Protein AF-A0A293LQE7-F1 (afdb_monomer_lite)

Sequence (137 aa):
MARTILYYTYHILALWRRLPFSQASEYVRTLRTVHLNKFSSNSFTQKQFRDFLLIYNRMTETCFKQCVNNLNYRELTPFEASCVEKCVTKSINVNHKMMSIYMEVQPEFINRSIQNAQQQTAPPETPLQPPQVESPG

Foldseek 3Di:
DVVVVVVVVVVVVVVVVPPPPVVVVVVVVVVVVVVVVVVPDCPPVVVVVVVVVVLVVVLVVVLCVPQVDDPPDPDDDPRSVVSSVVSNVVSVVVVVVVVVVCVVCVVVVVVVVVVVVVVDPDDDDDDDDPDDPDDDD

Structure (mmCIF, N/CA/C/O backbone):
data_AF-A0A293LQE7-F1
#
_entry.id   AF-A0A293LQE7-F1
#
loop_
_atom_site.group_PDB
_atom_site.id
_atom_site.type_symbol
_atom_site.label_atom_id
_atom_site.label_alt_id
_atom_site.label_comp_id
_atom_site.label_asym_id
_atom_site.label_entity_id
_atom_site.label_seq_id
_atom_site.pdbx_PDB_ins_code
_atom_site.Cartn_x
_atom_site.Cartn_y
_atom_site.Cartn_z
_atom_site.occupancy
_atom_site.B_iso_or_equiv
_atom_site.auth_seq_id
_atom_site.auth_comp_id
_atom_site.auth_asym_id
_atom_site.auth_atom_id
_atom_site.pdbx_PDB_model_num
ATOM 1 N N . MET A 1 1 ? 57.276 4.301 27.287 1.00 62.53 1 MET A N 1
ATOM 2 C CA . MET A 1 1 ? 56.026 4.118 26.517 1.00 62.53 1 MET A CA 1
ATOM 3 C C . MET A 1 1 ? 55.263 2.865 26.959 1.00 62.53 1 MET A C 1
ATOM 5 O O . MET A 1 1 ? 54.306 3.012 27.704 1.00 62.53 1 MET A O 1
ATOM 9 N N . ALA A 1 2 ? 55.697 1.640 26.628 1.00 65.06 2 ALA A N 1
ATOM 10 C CA . ALA A 1 2 ? 54.936 0.412 26.938 1.00 65.06 2 ALA A CA 1
ATOM 11 C C . ALA A 1 2 ? 54.745 0.118 28.444 1.00 65.06 2 ALA A C 1
ATOM 13 O O . ALA A 1 2 ? 53.675 -0.310 28.867 1.00 65.06 2 ALA A O 1
ATOM 14 N N . ARG A 1 3 ? 55.753 0.413 29.279 1.00 72.94 3 ARG A N 1
ATOM 15 C CA . ARG A 1 3 ? 55.671 0.223 30.742 1.00 72.94 3 ARG A CA 1
ATOM 16 C C . ARG A 1 3 ? 54.644 1.139 31.416 1.00 72.94 3 ARG A C 1
ATOM 18 O O . ARG A 1 3 ? 53.983 0.718 32.356 1.00 72.94 3 ARG A O 1
ATOM 25 N N . THR A 1 4 ? 54.475 2.358 30.909 1.00 71.38 4 THR A N 1
ATOM 26 C CA . THR A 1 4 ? 53.501 3.332 31.420 1.00 71.38 4 THR A CA 1
ATOM 27 C C . THR A 1 4 ? 52.073 2.892 31.103 1.00 71.38 4 THR A C 1
ATOM 29 O O . THR A 1 4 ? 51.213 2.947 31.973 1.00 71.38 4 THR A O 1
ATOM 32 N N . ILE A 1 5 ? 51.839 2.377 29.891 1.00 76.50 5 ILE A N 1
ATOM 33 C CA . ILE A 1 5 ? 50.533 1.852 29.466 1.00 76.50 5 ILE A CA 1
ATOM 34 C C . ILE A 1 5 ? 50.144 0.646 30.323 1.00 76.50 5 ILE A C 1
ATOM 36 O O . ILE A 1 5 ? 49.046 0.629 30.868 1.00 76.50 5 ILE A O 1
ATOM 40 N N . LEU A 1 6 ? 51.062 -0.307 30.521 1.00 75.44 6 LEU A N 1
ATOM 41 C CA . LEU A 1 6 ? 50.802 -1.483 31.356 1.00 75.44 6 LEU A CA 1
ATOM 42 C C . LEU A 1 6 ? 50.493 -1.100 32.810 1.00 75.44 6 LEU A C 1
ATOM 44 O O . LEU A 1 6 ? 49.556 -1.645 33.390 1.00 75.44 6 LEU A O 1
ATOM 48 N N . TYR A 1 7 ? 51.206 -0.118 33.371 1.00 82.44 7 TYR A N 1
ATOM 49 C CA . TYR A 1 7 ? 50.942 0.381 34.723 1.00 82.44 7 TYR A CA 1
ATOM 50 C C . TYR A 1 7 ? 49.555 1.034 34.836 1.00 82.44 7 TYR A C 1
ATOM 52 O O . TYR A 1 7 ? 48.803 0.721 35.756 1.00 82.44 7 TYR A O 1
ATOM 60 N N . TYR A 1 8 ? 49.169 1.869 33.864 1.00 78.38 8 TYR A N 1
ATOM 61 C CA . TYR A 1 8 ? 47.838 2.483 33.819 1.00 78.38 8 TYR A CA 1
ATOM 62 C C . TYR A 1 8 ? 46.724 1.448 33.641 1.00 78.38 8 TYR A C 1
ATOM 64 O O . TYR A 1 8 ? 45.728 1.502 34.358 1.00 78.38 8 TYR A O 1
ATOM 72 N N . THR A 1 9 ? 46.894 0.465 32.753 1.00 75.88 9 THR A N 1
ATOM 73 C CA . THR A 1 9 ? 45.898 -0.601 32.569 1.00 75.88 9 THR A CA 1
ATOM 74 C C . THR A 1 9 ? 45.752 -1.465 33.817 1.00 75.88 9 THR A C 1
ATOM 76 O O . THR A 1 9 ? 44.632 -1.788 34.205 1.00 75.88 9 THR A O 1
ATOM 79 N N . TYR A 1 10 ? 46.856 -1.783 34.501 1.00 80.50 10 TYR A N 1
ATOM 80 C CA . TYR A 1 10 ? 46.818 -2.571 35.733 1.00 80.50 10 TYR A CA 1
ATOM 81 C C . TYR A 1 10 ? 46.168 -1.784 36.878 1.00 80.50 10 TYR A C 1
ATOM 83 O O . TYR A 1 10 ? 45.395 -2.346 37.648 1.00 80.50 10 TYR A O 1
ATOM 91 N N . HIS A 1 11 ? 46.415 -0.472 36.958 1.00 80.38 11 HIS A N 1
ATOM 92 C CA . HIS A 1 11 ? 45.822 0.400 37.971 1.00 80.38 11 HIS A CA 1
ATOM 93 C C . HIS A 1 11 ? 44.323 0.638 37.737 1.00 80.38 11 HIS A C 1
ATOM 95 O O . HIS A 1 11 ? 43.543 0.594 38.686 1.00 80.38 11 HIS A O 1
ATOM 101 N N . ILE A 1 12 ? 43.891 0.825 36.484 1.00 76.62 12 ILE A N 1
ATOM 102 C CA . ILE A 1 12 ? 42.468 0.941 36.125 1.00 76.62 12 ILE A CA 1
ATOM 103 C C . ILE A 1 12 ? 41.732 -0.370 36.425 1.00 76.62 12 ILE A C 1
ATOM 105 O O . ILE A 1 12 ? 40.665 -0.335 37.032 1.00 76.62 12 ILE A O 1
ATOM 109 N N . LEU A 1 13 ? 42.315 -1.525 36.084 1.00 73.50 13 LEU A N 1
ATOM 110 C CA . LEU A 1 13 ? 41.740 -2.837 36.402 1.00 73.50 13 LEU A CA 1
ATOM 111 C C . LEU A 1 13 ? 41.718 -3.119 37.913 1.00 73.50 13 LEU A C 1
ATOM 113 O O . LEU A 1 13 ? 40.741 -3.668 38.416 1.00 73.50 13 LEU A O 1
ATOM 117 N N . ALA A 1 14 ? 42.751 -2.715 38.657 1.00 74.62 14 ALA A N 1
ATOM 118 C CA . ALA A 1 14 ? 42.793 -2.846 40.113 1.00 74.62 14 ALA A CA 1
ATOM 119 C C . ALA A 1 14 ? 41.764 -1.940 40.810 1.00 74.62 14 ALA A C 1
ATOM 121 O O . ALA A 1 14 ? 41.126 -2.372 41.771 1.00 74.62 14 ALA A O 1
ATOM 122 N N . LEU A 1 15 ? 41.552 -0.721 40.301 1.00 67.19 15 LEU A N 1
ATOM 123 C CA . LEU A 1 15 ? 40.480 0.173 40.746 1.00 67.19 15 LEU A CA 1
ATOM 124 C C . LEU A 1 15 ? 39.104 -0.432 40.450 1.00 67.19 15 LEU A C 1
ATOM 126 O O . LEU A 1 15 ? 38.259 -0.471 41.340 1.00 67.19 15 LEU A O 1
ATOM 130 N N . TRP A 1 16 ? 38.909 -1.001 39.259 1.00 63.66 16 TRP A N 1
ATOM 131 C CA . TRP A 1 16 ? 37.680 -1.709 38.891 1.00 63.66 16 TRP A CA 1
ATOM 132 C C . TRP A 1 16 ? 37.392 -2.916 39.794 1.00 63.66 16 TRP A C 1
ATOM 134 O O . TRP A 1 16 ? 36.242 -3.196 40.110 1.00 63.66 16 TRP A O 1
ATOM 144 N N . ARG A 1 17 ? 38.437 -3.606 40.266 1.00 68.50 17 ARG A N 1
ATOM 145 C CA . ARG A 1 17 ? 38.317 -4.766 41.164 1.00 68.50 17 ARG A CA 1
ATOM 146 C C . ARG A 1 17 ? 38.045 -4.391 42.625 1.00 68.50 17 ARG A C 1
ATOM 148 O O . ARG A 1 17 ? 37.580 -5.236 43.383 1.00 68.50 17 ARG A O 1
ATOM 155 N N . ARG A 1 18 ? 38.352 -3.150 43.025 1.00 66.44 18 ARG A N 1
ATOM 156 C CA . ARG A 1 18 ? 38.071 -2.591 44.362 1.00 66.44 18 ARG A CA 1
ATOM 157 C C . ARG A 1 18 ? 36.731 -1.860 44.450 1.00 66.44 18 ARG A C 1
ATOM 159 O O . ARG A 1 18 ? 36.308 -1.537 45.557 1.00 66.44 18 ARG A O 1
ATOM 166 N N . LEU A 1 19 ? 36.064 -1.608 43.324 1.00 52.94 19 LEU A N 1
ATOM 167 C CA . LEU A 1 19 ? 34.695 -1.106 43.322 1.00 52.94 19 LEU A CA 1
ATOM 168 C C . LEU A 1 19 ? 33.740 -2.242 43.727 1.00 52.94 19 LEU A C 1
ATOM 170 O O . LEU A 1 19 ? 33.766 -3.314 43.119 1.00 52.94 19 LEU A O 1
ATOM 174 N N . PRO A 1 20 ? 32.904 -2.046 44.759 1.00 53.47 20 PRO A N 1
ATOM 175 C CA . PRO A 1 20 ? 31.980 -3.071 45.209 1.00 53.47 20 PRO A CA 1
ATOM 176 C C . PRO A 1 20 ? 30.980 -3.371 44.085 1.00 53.47 20 PRO A C 1
ATOM 178 O O . PRO A 1 20 ? 30.129 -2.548 43.753 1.00 53.47 20 PRO A O 1
ATOM 181 N N . PHE A 1 21 ? 31.054 -4.591 43.545 1.00 54.56 21 PHE A N 1
ATOM 182 C CA . PHE A 1 21 ? 30.146 -5.176 42.543 1.00 54.56 21 PHE A CA 1
ATOM 183 C C . PHE A 1 21 ? 28.650 -5.098 42.938 1.00 54.56 21 PHE A C 1
ATOM 185 O O . PHE A 1 21 ? 27.763 -5.287 42.111 1.00 54.56 21 PHE A O 1
ATOM 192 N N . SER A 1 22 ? 28.370 -4.758 44.200 1.00 52.69 22 SER A N 1
ATOM 193 C CA . SER A 1 22 ? 27.040 -4.521 44.764 1.00 52.69 22 SER A CA 1
ATOM 194 C C . SER A 1 22 ? 26.297 -3.320 44.142 1.00 52.69 22 SER A C 1
ATOM 196 O O . SER A 1 22 ? 25.106 -3.431 43.866 1.00 52.69 22 SER A O 1
ATOM 198 N N . GLN A 1 23 ? 26.970 -2.201 43.821 1.00 49.22 23 GLN A N 1
ATOM 199 C CA . GLN A 1 23 ? 26.280 -0.992 43.315 1.00 49.22 23 GLN A CA 1
ATOM 200 C C . GLN A 1 23 ? 25.950 -1.019 41.810 1.00 49.22 23 GLN A C 1
ATOM 202 O O . GLN A 1 23 ? 25.094 -0.266 41.350 1.00 49.22 23 GLN A O 1
ATOM 207 N N . ALA A 1 24 ? 26.567 -1.907 41.023 1.00 54.38 24 ALA A N 1
ATOM 208 C CA . ALA A 1 24 ? 26.269 -2.024 39.590 1.00 54.38 24 ALA A CA 1
ATOM 209 C C . ALA A 1 24 ? 24.918 -2.722 39.318 1.00 54.38 24 ALA A C 1
ATOM 211 O O . ALA A 1 24 ? 24.255 -2.444 38.319 1.00 54.38 24 ALA A O 1
ATOM 212 N N . SER A 1 25 ? 24.486 -3.605 40.225 1.00 54.78 25 SER A N 1
ATOM 213 C CA . SER A 1 25 ? 23.237 -4.376 40.115 1.00 54.78 25 SER A CA 1
ATOM 214 C C . SER A 1 25 ? 21.984 -3.499 40.256 1.00 54.78 25 SER A C 1
ATOM 216 O O . SER A 1 25 ? 20.989 -3.691 39.551 1.00 54.78 25 SER A O 1
ATOM 218 N N . GLU A 1 26 ? 22.035 -2.493 41.128 1.00 56.56 26 GLU A N 1
ATOM 219 C CA . GLU A 1 26 ? 20.883 -1.654 41.469 1.00 56.56 26 GLU A CA 1
ATOM 220 C C . GLU A 1 26 ? 20.626 -0.557 40.420 1.00 56.56 26 GLU A C 1
ATOM 222 O O . GLU A 1 26 ? 19.472 -0.302 40.067 1.00 56.56 26 GLU A O 1
ATOM 227 N N . TYR A 1 27 ? 21.690 -0.014 39.814 1.00 55.97 27 TYR A N 1
ATOM 228 C CA . TYR A 1 27 ? 21.621 0.922 38.681 1.00 55.97 27 TYR A CA 1
ATOM 229 C C . TYR A 1 27 ? 21.066 0.263 37.406 1.00 55.97 27 TYR A C 1
ATOM 231 O O . TYR A 1 27 ? 20.216 0.823 36.716 1.00 55.97 27 TYR A O 1
ATOM 239 N N . VAL A 1 28 ? 21.475 -0.978 37.109 1.00 59.78 28 VAL A N 1
ATOM 240 C CA . VAL A 1 28 ? 20.945 -1.734 35.960 1.00 59.78 28 VAL A CA 1
ATOM 241 C C . VAL A 1 28 ? 19.489 -2.162 36.192 1.00 59.78 28 VAL A C 1
ATOM 243 O O . VAL A 1 28 ? 18.703 -2.179 35.243 1.00 59.78 28 VAL A O 1
ATOM 246 N N . ARG A 1 29 ? 19.083 -2.459 37.437 1.00 60.47 29 ARG A N 1
ATOM 247 C CA . ARG A 1 29 ? 17.671 -2.732 37.775 1.00 60.47 29 ARG A CA 1
ATOM 248 C C . ARG A 1 29 ? 16.782 -1.505 37.623 1.00 60.47 29 ARG A C 1
ATOM 250 O O . ARG A 1 29 ? 15.707 -1.631 37.044 1.00 60.47 29 ARG A O 1
ATOM 257 N N . THR A 1 30 ? 17.228 -0.343 38.095 1.00 58.50 30 THR A N 1
ATOM 258 C CA . THR A 1 30 ? 16.487 0.922 37.952 1.00 58.50 30 THR A CA 1
ATOM 259 C C . THR A 1 30 ? 16.446 1.411 36.502 1.00 58.50 30 THR A C 1
ATOM 261 O O . THR A 1 30 ? 15.405 1.870 36.044 1.00 58.50 30 THR A O 1
ATOM 264 N N . LEU A 1 31 ? 17.506 1.219 35.710 1.00 57.19 31 LEU A N 1
ATOM 265 C CA . LEU A 1 31 ? 17.457 1.466 34.262 1.00 57.19 31 LEU A CA 1
ATOM 266 C C . LEU A 1 31 ? 16.514 0.502 33.528 1.00 57.19 31 LEU A C 1
ATOM 268 O O . LEU A 1 31 ? 15.797 0.924 32.624 1.00 57.19 31 LEU A O 1
ATOM 272 N N . ARG A 1 32 ? 16.464 -0.778 33.919 1.00 59.78 32 ARG A N 1
ATOM 273 C CA . ARG A 1 32 ? 15.552 -1.766 33.319 1.00 59.78 32 ARG A CA 1
ATOM 274 C C . ARG A 1 32 ? 14.082 -1.432 33.596 1.00 59.78 32 ARG A C 1
ATOM 276 O O . ARG A 1 32 ? 13.266 -1.565 32.688 1.00 59.78 32 ARG A O 1
ATOM 283 N N . THR A 1 33 ? 13.737 -0.954 34.794 1.00 56.81 33 THR A N 1
ATOM 284 C CA . THR A 1 33 ? 12.363 -0.527 35.122 1.00 56.81 33 THR A CA 1
ATOM 285 C C . THR A 1 33 ? 11.986 0.802 34.462 1.00 56.81 33 THR A C 1
ATOM 287 O O . THR A 1 33 ? 10.870 0.936 33.963 1.00 56.81 33 THR A O 1
ATOM 290 N N . VAL A 1 34 ? 12.911 1.763 34.360 1.00 57.16 34 VAL A N 1
ATOM 291 C CA . VAL A 1 34 ? 12.662 3.050 33.681 1.00 57.16 34 VAL A CA 1
ATOM 292 C C . VAL A 1 34 ? 12.578 2.891 32.154 1.00 57.16 34 VAL A C 1
ATOM 294 O O . VAL A 1 34 ? 11.771 3.567 31.520 1.00 57.16 34 VAL A O 1
ATOM 297 N N . HIS A 1 35 ? 13.337 1.969 31.548 1.00 54.78 35 HIS A N 1
ATOM 298 C CA . HIS A 1 35 ? 13.285 1.707 30.103 1.00 54.78 35 HIS A CA 1
ATOM 299 C C . HIS A 1 35 ? 12.039 0.904 29.682 1.00 54.78 35 HIS A C 1
ATOM 301 O O . HIS A 1 35 ? 11.485 1.158 28.614 1.00 54.78 35 HIS A O 1
ATOM 307 N N . LEU A 1 3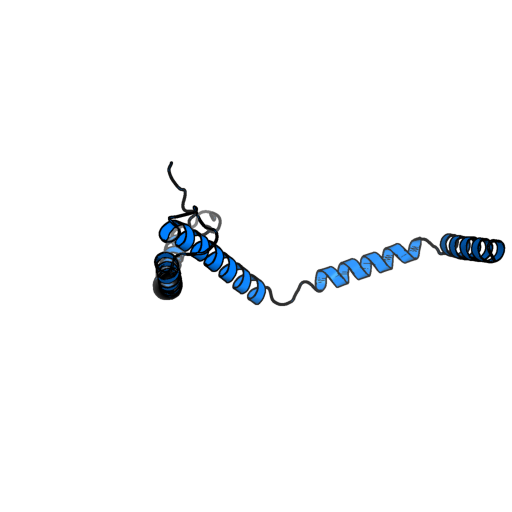6 ? 11.542 -0.016 30.521 1.00 55.66 36 LEU A N 1
ATOM 308 C CA . LEU A 1 36 ? 10.288 -0.741 30.257 1.00 55.66 36 LEU A CA 1
ATOM 309 C C . LEU A 1 36 ? 9.044 0.148 30.423 1.00 55.66 36 LEU A C 1
ATOM 311 O O . LEU A 1 36 ? 8.098 0.009 29.653 1.00 55.66 36 LEU A O 1
ATOM 315 N N . ASN A 1 37 ? 9.069 1.125 31.336 1.00 56.84 37 ASN A N 1
ATOM 316 C CA . ASN A 1 37 ? 7.981 2.101 31.485 1.00 56.84 37 ASN A CA 1
ATOM 317 C C . ASN A 1 37 ? 7.979 3.200 30.403 1.00 56.84 37 ASN A C 1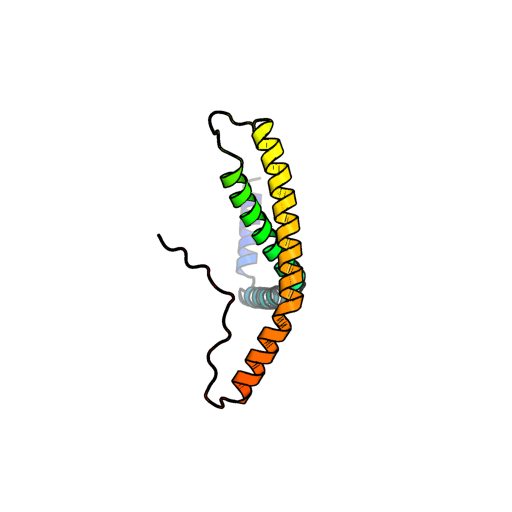
ATOM 319 O O . ASN A 1 37 ? 7.027 3.975 30.319 1.00 56.84 37 ASN A O 1
ATOM 323 N N . LYS A 1 38 ? 9.017 3.274 29.556 1.00 53.34 38 LYS A N 1
ATOM 324 C CA . LYS A 1 38 ? 9.134 4.260 28.466 1.00 53.34 38 LYS A CA 1
ATOM 325 C C . LYS A 1 38 ? 8.832 3.693 27.075 1.00 53.34 38 LYS A C 1
ATOM 327 O O . LYS A 1 38 ? 8.861 4.441 26.103 1.00 53.34 38 LYS A O 1
ATOM 332 N N . PHE A 1 39 ? 8.431 2.423 26.976 1.00 54.38 39 PHE A N 1
ATOM 333 C CA . PHE A 1 39 ? 7.730 1.893 25.798 1.00 54.38 39 PHE A CA 1
ATOM 334 C C . PHE A 1 39 ? 6.210 2.114 25.925 1.00 54.38 39 PHE A C 1
ATOM 336 O O . PHE A 1 39 ? 5.390 1.253 25.629 1.00 54.38 39 PHE A O 1
ATOM 343 N N . SER A 1 40 ? 5.819 3.284 26.424 1.00 65.50 40 SER A N 1
ATOM 344 C CA . SER A 1 40 ? 4.432 3.732 26.481 1.00 65.50 40 SER A CA 1
ATOM 345 C C . SER A 1 40 ? 4.346 5.101 25.819 1.00 65.50 40 SER A C 1
ATOM 347 O O . SER A 1 40 ? 4.310 6.140 26.474 1.00 65.50 40 SER A O 1
ATOM 349 N N . SER A 1 41 ? 4.381 5.107 24.487 1.00 60.50 41 SER A N 1
ATOM 350 C CA . SER A 1 41 ? 3.923 6.229 23.663 1.00 60.50 41 SER A CA 1
ATOM 351 C C . SER A 1 41 ? 3.631 5.748 22.239 1.00 60.50 41 SER A C 1
ATOM 353 O O . SER A 1 41 ? 4.521 5.261 21.550 1.00 60.50 41 SER A O 1
ATOM 355 N N . ASN A 1 42 ? 2.370 5.918 21.818 1.00 62.88 42 ASN A N 1
ATOM 356 C CA . ASN A 1 42 ? 1.820 5.751 20.460 1.00 62.88 42 ASN A CA 1
ATOM 357 C C . ASN A 1 42 ? 1.566 4.329 19.915 1.00 62.88 42 ASN A C 1
ATOM 359 O O . ASN A 1 42 ? 1.874 4.031 18.760 1.00 62.88 42 ASN A O 1
ATOM 363 N N . SER A 1 43 ? 0.872 3.472 20.675 1.00 66.06 43 SER A N 1
ATOM 364 C CA . SER A 1 43 ? 0.334 2.204 20.138 1.00 66.06 43 SER A CA 1
ATOM 365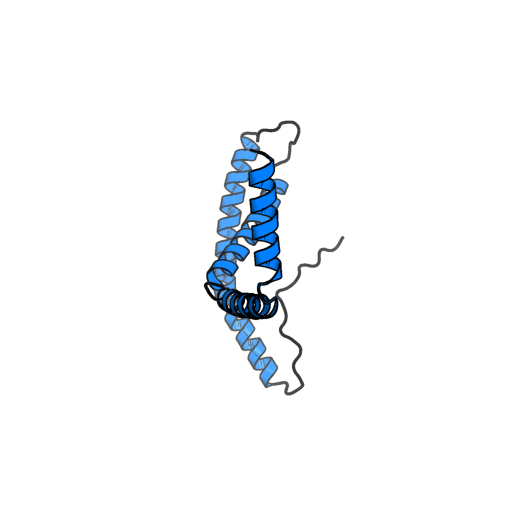 C C . SER A 1 43 ? -0.616 2.402 18.943 1.00 66.06 43 SER A C 1
ATOM 367 O O . SER A 1 43 ? -0.688 1.538 18.072 1.00 66.06 43 SER A O 1
ATOM 369 N N . PHE A 1 44 ? -1.314 3.542 18.861 1.00 79.44 44 PHE A N 1
ATOM 370 C CA . PHE A 1 44 ? -2.167 3.894 17.722 1.00 79.44 44 PHE A CA 1
ATOM 371 C C . PHE A 1 44 ? -1.355 4.066 16.430 1.00 79.44 44 PHE A C 1
ATOM 373 O O . PHE A 1 44 ? -1.608 3.353 15.464 1.00 79.44 44 PHE A O 1
ATOM 380 N N . THR A 1 45 ? -0.326 4.922 16.424 1.00 82.75 45 THR A N 1
ATOM 381 C CA . THR A 1 45 ? 0.525 5.155 15.241 1.00 82.75 45 THR A CA 1
ATOM 382 C C . THR A 1 45 ? 1.204 3.874 14.763 1.00 82.75 45 THR A C 1
ATOM 384 O O . THR A 1 45 ? 1.284 3.626 13.562 1.00 82.75 45 THR A O 1
ATOM 387 N N . GLN A 1 46 ? 1.637 3.019 15.695 1.00 83.88 46 GLN A N 1
ATOM 388 C CA . GLN A 1 46 ? 2.226 1.723 15.358 1.00 83.88 46 GLN A CA 1
ATOM 389 C C . GLN A 1 46 ? 1.219 0.790 14.667 1.00 83.88 46 GLN A C 1
ATOM 391 O O . GLN A 1 46 ? 1.567 0.143 13.680 1.00 83.88 46 GLN A O 1
ATOM 396 N N . LYS A 1 47 ? -0.024 0.723 15.162 1.00 88.00 47 LYS A N 1
ATOM 397 C CA . LYS A 1 47 ? -1.089 -0.082 14.542 1.00 88.00 47 LYS A CA 1
ATOM 398 C C . LYS A 1 47 ? -1.432 0.436 13.148 1.00 88.00 47 LYS A C 1
ATOM 400 O O . LYS A 1 47 ? -1.400 -0.342 12.208 1.00 88.00 47 LYS A O 1
ATOM 405 N N . GLN A 1 48 ? -1.624 1.746 12.994 1.00 87.38 48 GLN A N 1
ATOM 406 C CA . GLN A 1 48 ? -1.897 2.362 11.690 1.00 87.38 48 GLN A CA 1
ATOM 407 C C . GLN A 1 48 ? -0.795 2.070 10.663 1.00 87.38 48 GLN A C 1
ATOM 409 O O . GLN A 1 48 ? -1.080 1.757 9.509 1.00 87.38 48 GLN A O 1
ATOM 414 N N . PHE A 1 49 ? 0.471 2.115 11.085 1.00 93.38 49 PHE A N 1
ATOM 415 C CA . PHE A 1 49 ? 1.584 1.774 10.206 1.00 93.38 49 PHE A CA 1
ATOM 416 C C . PHE A 1 49 ? 1.602 0.286 9.839 1.00 93.38 49 PHE A C 1
ATOM 418 O O . PHE A 1 49 ? 1.808 -0.061 8.678 1.00 93.38 49 PHE A O 1
ATOM 425 N N . ARG A 1 50 ? 1.346 -0.601 10.808 1.00 93.25 50 ARG A N 1
ATOM 426 C CA . ARG A 1 50 ? 1.222 -2.041 10.548 1.00 93.25 50 ARG A CA 1
ATOM 427 C C . ARG A 1 50 ? 0.113 -2.324 9.534 1.00 93.25 50 ARG A C 1
ATOM 429 O O . ARG A 1 50 ? 0.340 -3.094 8.606 1.00 93.25 50 ARG A O 1
ATOM 436 N N . ASP A 1 51 ? -1.043 -1.693 9.690 1.00 91.12 51 ASP A N 1
ATOM 437 C CA . ASP A 1 51 ? -2.191 -1.882 8.803 1.00 91.12 51 ASP A CA 1
ATOM 438 C C . ASP A 1 51 ? -1.875 -1.391 7.383 1.00 91.12 51 ASP A C 1
ATOM 440 O O . ASP A 1 51 ? -2.139 -2.094 6.407 1.00 91.12 51 ASP A O 1
ATOM 444 N N . PHE A 1 52 ? -1.201 -0.241 7.260 1.00 93.44 52 PHE A N 1
ATOM 445 C CA . PHE A 1 52 ? -0.694 0.248 5.978 1.00 93.44 52 PHE A CA 1
ATOM 446 C C . PHE A 1 52 ? 0.250 -0.758 5.307 1.00 93.44 52 PHE A C 1
ATOM 448 O O . PHE A 1 52 ? 0.084 -1.059 4.125 1.00 93.44 52 PHE A O 1
ATOM 455 N N . LEU A 1 53 ? 1.213 -1.311 6.050 1.00 95.25 53 LEU A N 1
ATOM 456 C CA . LEU A 1 53 ? 2.157 -2.288 5.505 1.00 95.25 53 LEU A CA 1
ATOM 457 C C . LEU A 1 53 ? 1.462 -3.571 5.041 1.00 95.25 53 LEU A C 1
ATOM 459 O O . LEU A 1 53 ? 1.841 -4.129 4.014 1.00 95.25 53 LEU A O 1
ATOM 463 N N . LEU A 1 54 ? 0.438 -4.034 5.761 1.00 94.44 54 LEU A N 1
ATOM 464 C CA . LEU A 1 54 ? -0.342 -5.203 5.350 1.00 94.44 54 LEU A CA 1
ATOM 465 C C . LEU A 1 54 ? -1.062 -4.956 4.018 1.00 94.44 54 LEU A C 1
ATOM 467 O O . LEU A 1 54 ? -0.990 -5.793 3.118 1.00 94.44 54 LEU A O 1
ATOM 471 N N . ILE A 1 55 ? -1.699 -3.792 3.866 1.00 94.88 55 ILE A N 1
ATOM 472 C CA . ILE A 1 55 ? -2.385 -3.404 2.625 1.00 94.88 55 ILE A CA 1
ATOM 473 C C . ILE A 1 55 ? -1.379 -3.241 1.482 1.00 94.88 55 ILE A C 1
ATOM 475 O O . ILE A 1 55 ? -1.616 -3.741 0.383 1.00 94.88 55 ILE A O 1
ATOM 479 N N . TYR A 1 56 ? -0.237 -2.599 1.742 1.00 96.44 56 TYR A N 1
ATOM 480 C CA . TYR A 1 56 ? 0.834 -2.431 0.763 1.00 96.44 56 TYR A CA 1
ATOM 481 C C . TYR A 1 56 ? 1.358 -3.782 0.267 1.00 96.44 56 TYR A C 1
ATOM 483 O O . TYR A 1 56 ? 1.407 -4.007 -0.939 1.00 96.44 56 TYR A O 1
ATOM 491 N N . ASN A 1 57 ? 1.683 -4.705 1.175 1.00 96.62 57 ASN A N 1
ATOM 492 C CA . ASN A 1 57 ? 2.193 -6.030 0.819 1.00 96.62 57 ASN A CA 1
ATOM 493 C C . ASN A 1 57 ? 1.173 -6.835 0.005 1.00 96.62 57 ASN A C 1
ATOM 495 O O . ASN A 1 57 ? 1.524 -7.483 -0.978 1.00 96.62 57 ASN A O 1
ATOM 499 N N . ARG A 1 58 ? -0.110 -6.762 0.377 1.00 96.25 58 ARG A N 1
ATOM 500 C CA . ARG A 1 58 ? -1.179 -7.430 -0.372 1.00 96.25 58 ARG A CA 1
ATOM 501 C C . ARG A 1 58 ? -1.349 -6.835 -1.771 1.00 96.25 58 ARG A C 1
ATOM 503 O O . ARG A 1 58 ? -1.526 -7.574 -2.741 1.00 96.25 58 ARG A O 1
ATOM 510 N N . MET A 1 59 ? -1.307 -5.509 -1.875 1.00 96.81 59 MET A N 1
ATOM 511 C CA . MET A 1 59 ? -1.418 -4.785 -3.139 1.00 96.81 59 MET A CA 1
ATOM 512 C C . MET A 1 59 ? -0.257 -5.126 -4.075 1.00 96.81 59 MET A C 1
ATOM 514 O O . MET A 1 59 ? -0.495 -5.437 -5.241 1.00 96.81 59 MET A O 1
ATOM 518 N N . THR A 1 60 ? 0.983 -5.097 -3.582 1.00 96.75 60 THR A N 1
ATOM 519 C CA . THR A 1 60 ? 2.168 -5.386 -4.402 1.00 96.75 60 THR A CA 1
ATOM 520 C C . THR A 1 60 ? 2.165 -6.824 -4.905 1.00 96.75 60 THR A C 1
ATOM 522 O O . THR A 1 60 ? 2.393 -7.037 -6.093 1.00 96.75 60 THR A O 1
ATOM 525 N N . GLU A 1 61 ? 1.818 -7.797 -4.056 1.00 97.38 61 GLU A N 1
ATOM 526 C CA . GLU A 1 61 ? 1.682 -9.201 -4.460 1.00 97.38 61 GLU A CA 1
ATOM 527 C C . GLU A 1 61 ? 0.615 -9.376 -5.549 1.00 97.38 61 GLU A C 1
ATOM 529 O O . GLU A 1 61 ? 0.849 -10.040 -6.560 1.00 97.38 61 GLU A O 1
ATOM 534 N N . THR A 1 62 ? -0.553 -8.757 -5.364 1.00 97.25 62 THR A N 1
ATOM 535 C CA . THR A 1 62 ? -1.672 -8.858 -6.310 1.00 97.25 62 THR A CA 1
ATOM 536 C C . THR A 1 62 ? -1.299 -8.248 -7.658 1.00 97.25 62 THR A C 1
ATOM 538 O O . THR A 1 62 ? -1.431 -8.901 -8.691 1.00 97.25 62 THR A O 1
ATOM 541 N N . CYS A 1 63 ? -0.766 -7.023 -7.664 1.00 97.88 63 CYS A N 1
ATOM 542 C CA . CYS A 1 63 ? -0.390 -6.352 -8.905 1.00 97.88 63 CYS A CA 1
ATOM 543 C C . CYS A 1 63 ? 0.776 -7.045 -9.611 1.00 97.88 63 CYS A C 1
ATOM 545 O O . CYS A 1 63 ? 0.768 -7.119 -10.836 1.00 97.88 63 CYS A O 1
ATOM 547 N N . PHE A 1 64 ? 1.733 -7.610 -8.872 1.00 97.00 64 PHE A N 1
ATOM 548 C CA . PHE A 1 64 ? 2.795 -8.413 -9.469 1.00 97.00 64 PHE A CA 1
ATOM 549 C C . PHE A 1 64 ? 2.223 -9.644 -10.185 1.00 97.00 64 PHE A C 1
ATOM 551 O O . PHE A 1 64 ? 2.495 -9.832 -11.366 1.00 97.00 64 PHE A O 1
ATOM 558 N N . LYS A 1 65 ? 1.356 -10.420 -9.517 1.00 96.44 65 LYS A N 1
ATOM 559 C CA . LYS A 1 65 ? 0.724 -11.616 -10.104 1.00 96.44 65 LYS A CA 1
ATOM 560 C C . LYS A 1 65 ? -0.176 -11.308 -11.304 1.00 96.44 65 LYS A C 1
ATOM 562 O O . LYS A 1 65 ? -0.268 -12.130 -12.209 1.00 96.44 65 LYS A O 1
ATOM 567 N N . GLN A 1 66 ? -0.874 -10.169 -11.302 1.00 96.75 66 GLN A N 1
ATOM 568 C CA . GLN A 1 66 ? -1.785 -9.803 -12.392 1.00 96.75 66 GLN A CA 1
ATOM 569 C C . GLN A 1 66 ? -1.076 -9.165 -13.590 1.00 96.75 66 GLN A C 1
ATOM 571 O O . GLN A 1 66 ? -1.500 -9.388 -14.722 1.00 96.75 66 GLN A O 1
ATOM 576 N N . CYS A 1 67 ? -0.073 -8.318 -13.344 1.00 97.44 67 CYS A N 1
ATOM 577 C CA . CYS A 1 67 ? 0.489 -7.455 -14.378 1.00 97.44 67 CYS A CA 1
ATOM 578 C C . CYS A 1 67 ? 1.833 -7.932 -14.910 1.00 97.44 67 CYS A C 1
ATOM 580 O O . CYS A 1 67 ? 2.070 -7.733 -16.091 1.00 97.44 67 CYS A O 1
ATOM 582 N N . VAL A 1 68 ? 2.699 -8.534 -14.089 1.00 95.94 68 VAL A N 1
ATOM 583 C CA . VAL A 1 68 ? 4.029 -8.971 -14.536 1.00 95.94 68 VAL A CA 1
ATOM 584 C C . VAL A 1 68 ? 3.914 -10.382 -15.091 1.00 95.94 68 VAL A C 1
ATOM 586 O O . VAL A 1 68 ? 3.749 -11.344 -14.342 1.00 95.94 68 VAL A O 1
ATOM 589 N N . ASN A 1 69 ? 3.971 -10.503 -16.414 1.00 93.31 69 ASN A N 1
ATOM 590 C CA . ASN A 1 69 ? 3.799 -11.779 -17.110 1.00 93.31 69 ASN A CA 1
ATOM 591 C C . ASN A 1 69 ? 5.047 -12.212 -17.885 1.00 93.31 69 ASN A C 1
ATOM 593 O O . ASN A 1 69 ? 5.142 -13.377 -18.274 1.00 93.31 69 ASN A O 1
ATOM 597 N N . ASN A 1 70 ? 6.014 -11.313 -18.080 1.00 91.06 70 ASN A N 1
ATOM 598 C CA . ASN A 1 70 ? 7.249 -11.605 -18.784 1.00 91.06 70 ASN A CA 1
ATOM 599 C C . ASN A 1 70 ? 8.465 -11.293 -17.901 1.00 91.06 70 ASN A C 1
ATOM 601 O O . ASN A 1 70 ? 8.710 -10.151 -17.531 1.00 91.06 70 ASN A O 1
ATOM 605 N N . LEU A 1 71 ? 9.253 -12.326 -17.594 1.00 94.19 71 LEU A N 1
ATOM 606 C CA . LEU A 1 71 ? 10.442 -12.237 -16.737 1.00 94.19 71 LEU A CA 1
ATOM 607 C C . LEU A 1 71 ? 11.758 -12.342 -17.529 1.00 94.19 71 LEU A C 1
ATOM 609 O O . LEU A 1 71 ? 12.813 -12.584 -16.948 1.00 94.19 71 LEU A O 1
ATOM 613 N N . ASN A 1 72 ? 11.711 -12.187 -18.857 1.00 94.56 72 ASN A N 1
ATOM 614 C CA . ASN A 1 72 ? 12.893 -12.299 -19.721 1.00 94.56 72 ASN A CA 1
ATOM 615 C C . ASN A 1 72 ? 13.834 -11.084 -19.627 1.00 94.56 72 ASN A C 1
ATOM 617 O O . ASN A 1 72 ? 14.987 -11.160 -20.047 1.00 94.56 72 ASN A O 1
ATOM 621 N N . TYR A 1 73 ? 13.356 -9.962 -19.091 1.00 92.38 73 TYR A N 1
ATOM 622 C CA . TYR A 1 73 ? 14.097 -8.713 -18.948 1.00 92.38 73 TYR A CA 1
ATOM 623 C C . TYR A 1 73 ? 13.881 -8.119 -17.553 1.00 92.38 73 TYR A C 1
ATOM 625 O O . TYR A 1 73 ? 12.883 -8.381 -16.887 1.00 92.38 73 TYR A O 1
ATOM 633 N N . ARG A 1 74 ? 14.855 -7.327 -17.090 1.00 93.56 74 ARG A N 1
ATOM 634 C CA . ARG A 1 74 ? 14.841 -6.729 -15.745 1.00 93.56 74 ARG A CA 1
ATOM 635 C C . ARG A 1 74 ? 13.879 -5.542 -15.621 1.00 93.56 74 ARG A C 1
ATOM 637 O O . ARG A 1 74 ? 13.446 -5.228 -14.516 1.00 93.56 74 ARG A O 1
ATOM 644 N N . GLU A 1 75 ? 13.601 -4.858 -16.723 1.00 94.06 75 GLU A N 1
ATOM 645 C CA . GLU A 1 75 ? 12.762 -3.659 -16.753 1.00 94.06 75 GLU A CA 1
ATOM 646 C C . GLU A 1 75 ? 11.321 -4.011 -17.115 1.00 94.06 75 GLU A C 1
ATOM 648 O O . GLU A 1 75 ? 11.089 -4.923 -17.900 1.00 94.06 75 GLU A O 1
ATOM 653 N N . LEU A 1 76 ? 10.345 -3.280 -16.574 1.00 92.94 76 LEU A N 1
ATOM 654 C CA . LEU A 1 76 ? 8.946 -3.478 -16.956 1.00 92.94 76 LEU A CA 1
ATOM 655 C C . LEU A 1 76 ? 8.719 -2.989 -18.387 1.00 92.94 76 LEU A C 1
ATOM 657 O O . LEU A 1 76 ? 9.145 -1.892 -18.755 1.00 92.94 76 LEU A O 1
ATOM 661 N N . THR A 1 77 ? 7.962 -3.752 -19.174 1.00 94.62 77 THR A N 1
ATOM 662 C CA . THR A 1 77 ? 7.467 -3.245 -20.461 1.00 94.62 77 THR A CA 1
ATOM 663 C C . THR A 1 77 ? 6.495 -2.084 -20.273 1.00 94.62 77 THR A C 1
ATOM 665 O O . THR A 1 77 ? 5.844 -1.982 -19.230 1.00 94.62 77 THR A O 1
ATOM 668 N N . PRO A 1 78 ? 6.293 -1.232 -21.298 1.00 94.88 78 PRO A N 1
ATOM 669 C CA . PRO A 1 78 ? 5.301 -0.156 -21.231 1.00 94.88 78 PRO A CA 1
ATOM 670 C C . PRO A 1 78 ? 3.880 -0.660 -20.918 1.00 94.88 78 PRO A C 1
ATOM 672 O O . PRO A 1 78 ? 3.105 0.034 -20.259 1.00 94.88 78 PRO A O 1
ATOM 675 N N . PHE A 1 79 ? 3.537 -1.877 -21.352 1.00 94.31 79 PHE A N 1
ATOM 676 C CA . PHE A 1 79 ? 2.250 -2.496 -21.037 1.00 94.31 79 PHE A CA 1
ATOM 677 C C . PHE A 1 79 ? 2.144 -2.885 -19.556 1.00 94.31 79 PHE A C 1
ATOM 679 O O . PHE A 1 79 ? 1.159 -2.541 -18.901 1.00 94.31 79 PHE A O 1
ATOM 686 N N . GLU A 1 80 ? 3.162 -3.556 -19.012 1.00 96.38 80 GLU A N 1
ATOM 687 C CA . GLU A 1 80 ? 3.208 -3.947 -17.598 1.00 96.38 80 GLU A CA 1
ATOM 688 C C . GLU A 1 80 ? 3.222 -2.716 -16.687 1.00 96.38 80 GLU A C 1
ATOM 690 O O . GLU A 1 80 ? 2.484 -2.679 -15.705 1.00 96.38 80 GLU A O 1
ATOM 695 N N . ALA A 1 81 ? 3.973 -1.672 -17.052 1.00 95.69 81 ALA A N 1
ATOM 696 C CA . ALA A 1 81 ? 3.998 -0.403 -16.330 1.00 95.69 81 ALA A CA 1
ATOM 697 C C . ALA A 1 81 ? 2.598 0.236 -16.251 1.00 95.69 81 ALA A C 1
ATOM 699 O O . ALA A 1 81 ? 2.114 0.533 -15.157 1.00 95.69 81 ALA A O 1
ATOM 700 N N . SER A 1 82 ? 1.892 0.353 -17.385 1.00 97.50 82 SER A N 1
ATOM 701 C CA . SER A 1 82 ? 0.520 0.886 -17.405 1.00 97.50 82 SER A CA 1
ATOM 702 C C . SER A 1 82 ? -0.473 -0.002 -16.641 1.00 97.50 82 SER A C 1
ATOM 704 O O . SER A 1 82 ? -1.408 0.500 -16.010 1.00 97.50 82 SER A O 1
ATOM 706 N N . CYS A 1 83 ? -0.289 -1.326 -16.673 1.00 97.94 83 CYS A N 1
ATOM 707 C CA . CYS A 1 83 ? -1.100 -2.254 -15.887 1.00 97.94 83 CYS A CA 1
ATOM 708 C C . CYS A 1 83 ? -0.904 -2.031 -14.384 1.00 97.94 83 CYS A C 1
ATOM 710 O O . CYS A 1 83 ? -1.892 -1.922 -13.655 1.00 97.94 83 CYS A O 1
ATOM 712 N N . VAL A 1 84 ? 0.347 -1.921 -13.921 1.00 97.69 84 VAL A N 1
ATOM 713 C CA . VAL A 1 84 ? 0.674 -1.720 -12.503 1.00 97.69 84 VAL A CA 1
ATOM 714 C C . VAL A 1 84 ? 0.088 -0.407 -11.987 1.00 97.69 84 VAL A C 1
ATOM 716 O O . VAL A 1 84 ? -0.547 -0.418 -10.935 1.00 97.69 84 VAL A O 1
ATOM 719 N N . GLU A 1 85 ? 0.197 0.692 -12.739 1.00 97.44 85 GLU A N 1
ATOM 720 C CA . GLU A 1 85 ? -0.418 1.976 -12.365 1.00 97.44 85 GLU A CA 1
ATOM 721 C C . GLU A 1 85 ? -1.931 1.841 -12.141 1.00 97.44 85 GLU A C 1
ATOM 723 O O . GLU A 1 85 ? -2.453 2.198 -11.081 1.00 97.44 85 GLU A O 1
ATOM 728 N N . LYS A 1 86 ? -2.642 1.238 -13.103 1.00 98.00 86 LYS A N 1
ATOM 729 C CA . LYS A 1 86 ? -4.092 1.007 -13.003 1.00 98.00 86 LYS A CA 1
ATOM 730 C C . LYS A 1 86 ? -4.445 0.061 -11.857 1.00 98.00 86 LYS A C 1
ATOM 732 O O . LYS A 1 86 ? -5.446 0.274 -11.170 1.00 98.00 86 LYS A O 1
ATOM 737 N N . CYS A 1 87 ? -3.643 -0.982 -11.649 1.00 98.12 87 CYS A N 1
ATOM 738 C CA . CYS A 1 87 ? -3.838 -1.952 -10.578 1.00 98.12 87 CYS A CA 1
ATOM 739 C C . CYS A 1 87 ? -3.731 -1.291 -9.201 1.00 98.12 87 CYS A C 1
ATOM 741 O O . CYS A 1 87 ? -4.617 -1.475 -8.365 1.00 98.12 87 CYS A O 1
ATOM 743 N N . VAL A 1 88 ? -2.707 -0.462 -8.989 1.00 97.44 88 VAL A N 1
ATOM 744 C CA . VAL A 1 88 ? -2.500 0.268 -7.733 1.00 97.44 88 VAL A CA 1
ATOM 745 C C . VAL A 1 88 ? -3.665 1.221 -7.464 1.00 97.44 88 VAL A C 1
ATOM 747 O O . VAL A 1 88 ? -4.257 1.163 -6.385 1.00 97.44 88 VAL A O 1
ATOM 750 N N . THR A 1 89 ? -4.081 2.028 -8.449 1.00 97.38 89 THR A N 1
ATOM 751 C CA . THR A 1 89 ? -5.250 2.913 -8.297 1.00 97.38 89 THR A CA 1
ATOM 752 C C . THR A 1 89 ? -6.512 2.126 -7.944 1.00 97.38 89 THR A C 1
ATOM 754 O O . THR A 1 89 ? -7.262 2.510 -7.045 1.00 97.38 89 THR A O 1
ATOM 757 N N . LYS A 1 90 ? -6.739 0.985 -8.606 1.00 97.44 90 LYS A N 1
ATOM 758 C CA . LYS A 1 90 ? -7.881 0.116 -8.312 1.00 97.44 90 LYS A CA 1
ATOM 759 C C . LYS A 1 90 ? -7.811 -0.448 -6.893 1.00 97.44 90 LYS A C 1
ATOM 761 O O . LYS A 1 90 ? -8.819 -0.418 -6.194 1.00 97.44 90 LYS A O 1
ATOM 766 N N . SER A 1 91 ? -6.647 -0.924 -6.456 1.00 96.31 91 SER A N 1
ATOM 767 C CA . SER A 1 91 ? -6.450 -1.481 -5.115 1.00 96.31 91 SER A CA 1
ATOM 768 C C . SER A 1 91 ? -6.715 -0.446 -4.022 1.00 96.31 91 SER A C 1
ATOM 770 O O . SER A 1 91 ? -7.383 -0.753 -3.037 1.00 96.31 91 SER A O 1
ATOM 772 N N . ILE A 1 92 ? -6.254 0.794 -4.212 1.00 95.88 92 ILE A N 1
ATOM 773 C CA . ILE A 1 92 ? -6.509 1.902 -3.283 1.00 95.88 92 ILE A CA 1
ATOM 774 C C . ILE A 1 92 ? -8.014 2.191 -3.199 1.00 95.88 92 ILE A C 1
ATOM 776 O O . ILE A 1 92 ? -8.579 2.222 -2.106 1.00 95.88 92 ILE A O 1
ATOM 780 N N . ASN A 1 93 ? -8.690 2.317 -4.345 1.00 96.75 93 ASN A N 1
ATOM 781 C CA . ASN A 1 93 ? -10.130 2.583 -4.390 1.00 96.75 93 ASN A CA 1
ATOM 782 C C . ASN A 1 93 ? -10.953 1.462 -3.742 1.00 96.75 93 ASN A C 1
ATOM 784 O O . ASN A 1 93 ? -11.894 1.733 -2.996 1.00 96.75 93 ASN A O 1
ATOM 788 N N . VAL A 1 94 ? -10.587 0.202 -3.996 1.00 95.62 94 VAL A N 1
ATOM 789 C CA . VAL A 1 94 ? -11.231 -0.963 -3.376 1.00 95.62 94 VAL A CA 1
ATOM 790 C C . VAL A 1 94 ? -11.014 -0.961 -1.867 1.00 95.62 94 VAL A C 1
ATOM 792 O O . VAL A 1 94 ? -11.974 -1.159 -1.130 1.00 95.62 94 VAL A O 1
ATOM 795 N N . ASN A 1 95 ? -9.797 -0.681 -1.398 1.00 93.12 95 ASN A N 1
ATOM 796 C CA . ASN A 1 95 ? -9.497 -0.604 0.028 1.00 93.12 95 ASN A CA 1
ATOM 797 C C . ASN A 1 95 ? -10.338 0.479 0.731 1.00 93.12 95 ASN A C 1
ATOM 799 O O . ASN A 1 95 ? -10.956 0.218 1.762 1.00 93.12 95 ASN A O 1
ATOM 803 N N . HIS A 1 96 ? -10.453 1.671 0.134 1.00 95.19 96 HIS A N 1
ATOM 804 C CA . HIS A 1 96 ? -11.314 2.732 0.665 1.00 95.19 96 HIS A CA 1
ATOM 805 C C . HIS A 1 96 ? -12.797 2.350 0.654 1.00 95.19 96 HIS A C 1
ATOM 807 O O . HIS A 1 96 ? -13.503 2.588 1.637 1.00 95.19 96 HIS A O 1
ATOM 813 N N . LYS A 1 97 ? -13.283 1.727 -0.427 1.00 96.12 97 LYS A N 1
ATOM 814 C CA . LYS A 1 97 ? -14.686 1.308 -0.515 1.00 96.12 97 LYS A CA 1
ATOM 815 C C . LYS A 1 97 ? -15.014 0.196 0.480 1.00 96.12 97 LYS A C 1
ATOM 817 O O . LYS A 1 97 ? -16.073 0.250 1.100 1.00 96.12 97 LYS A O 1
ATOM 822 N N . MET A 1 98 ? -14.114 -0.770 0.663 1.00 93.50 98 MET A N 1
ATOM 823 C CA . MET A 1 98 ? -14.260 -1.835 1.656 1.00 93.50 98 MET A CA 1
ATOM 824 C C . MET A 1 98 ? -14.375 -1.245 3.062 1.00 93.50 98 MET A C 1
ATOM 826 O O . MET A 1 98 ? -15.276 -1.625 3.803 1.00 93.50 98 MET A O 1
ATOM 830 N N . MET A 1 99 ? -13.525 -0.271 3.398 1.00 91.12 99 MET A N 1
ATOM 831 C CA . MET A 1 99 ? -13.574 0.397 4.697 1.00 91.12 99 MET A CA 1
ATOM 832 C C . MET A 1 99 ? -14.897 1.145 4.918 1.00 91.12 99 MET A C 1
ATOM 834 O O . MET A 1 99 ? -15.468 1.054 6.000 1.00 91.12 99 MET A O 1
ATOM 838 N N . SER A 1 100 ? -15.425 1.826 3.891 1.00 93.62 100 SER A N 1
ATOM 839 C CA . SER A 1 100 ? -16.744 2.486 3.950 1.00 93.62 100 SER A CA 1
ATOM 840 C C . SER A 1 100 ? -17.861 1.490 4.257 1.00 93.62 100 SER A C 1
ATOM 842 O O . SER A 1 100 ? -18.603 1.672 5.215 1.00 93.62 100 SER A O 1
ATOM 844 N N . ILE A 1 101 ? -17.939 0.404 3.480 1.00 94.62 101 ILE A N 1
ATOM 845 C CA . ILE A 1 101 ? -18.967 -0.632 3.659 1.00 94.62 101 ILE A CA 1
ATOM 846 C C . ILE A 1 101 ? -18.836 -1.274 5.042 1.00 94.62 101 ILE A C 1
ATOM 848 O O . ILE A 1 101 ? -19.831 -1.518 5.716 1.00 94.62 101 ILE A O 1
ATOM 852 N N . TYR A 1 102 ? -17.606 -1.535 5.486 1.00 92.81 102 TYR A N 1
ATOM 853 C CA . TYR A 1 102 ? -17.360 -2.114 6.798 1.00 92.81 102 TYR A CA 1
ATOM 854 C C . TYR A 1 102 ? -17.874 -1.203 7.920 1.00 92.81 102 TYR A C 1
ATOM 856 O O . TYR A 1 102 ? -18.576 -1.686 8.800 1.00 92.81 102 TYR A O 1
ATOM 864 N N . MET A 1 103 ? -17.621 0.108 7.860 1.00 93.38 103 MET A N 1
ATOM 865 C CA . MET A 1 103 ? -18.148 1.063 8.846 1.00 93.38 103 MET A CA 1
ATOM 866 C C . MET A 1 103 ? -19.681 1.152 8.845 1.00 93.38 103 MET A C 1
ATOM 868 O O . MET A 1 103 ? -20.274 1.343 9.904 1.00 93.38 103 MET A O 1
ATOM 872 N N . GLU A 1 104 ? -20.324 0.992 7.685 1.00 92.81 104 GLU A N 1
ATOM 873 C CA . GLU A 1 104 ? -21.789 0.978 7.563 1.00 92.81 104 GLU A CA 1
ATOM 874 C C . GLU A 1 104 ? -22.402 -0.288 8.184 1.00 92.81 104 GLU A C 1
ATOM 876 O O . GLU A 1 104 ? -23.399 -0.221 8.897 1.00 92.81 104 GLU A O 1
ATOM 881 N N . VAL A 1 105 ? -21.784 -1.447 7.949 1.00 93.62 105 VAL A N 1
ATOM 882 C CA . VAL A 1 105 ? -22.387 -2.757 8.236 1.00 93.62 105 VAL A CA 1
ATOM 883 C C . VAL A 1 105 ? -21.943 -3.345 9.591 1.00 93.62 105 VAL A C 1
ATOM 885 O O . VAL A 1 105 ? -22.689 -4.081 10.242 1.00 93.62 105 VAL A O 1
ATOM 888 N N . GLN A 1 106 ? -20.742 -3.013 10.074 1.00 91.56 106 GLN A N 1
ATOM 889 C CA . GLN A 1 106 ? -20.208 -3.484 11.359 1.00 91.56 106 GLN A CA 1
ATOM 890 C C . GLN A 1 106 ? -21.129 -3.227 12.575 1.00 91.56 106 GLN A C 1
ATOM 892 O O . GLN A 1 106 ? -21.279 -4.152 13.383 1.00 91.56 106 GLN A O 1
ATOM 897 N N . PRO A 1 107 ? -21.746 -2.041 12.773 1.00 91.44 107 PRO A N 1
ATOM 898 C CA . PRO A 1 107 ? -22.560 -1.798 13.966 1.00 91.44 107 PRO A CA 1
ATOM 899 C C . PRO A 1 107 ? -23.798 -2.699 14.023 1.00 91.44 107 PRO A C 1
ATOM 901 O O . PRO A 1 107 ? -24.162 -3.165 15.102 1.00 91.44 107 PRO A O 1
ATOM 904 N N . GLU A 1 108 ? -24.412 -3.012 12.880 1.00 90.94 108 GLU A N 1
ATOM 905 C CA . GLU A 1 108 ? -25.560 -3.922 12.817 1.00 90.94 108 GLU A CA 1
ATOM 906 C C . GLU A 1 108 ? -25.182 -5.341 13.263 1.00 90.94 108 GLU A C 1
ATOM 908 O O . GLU A 1 108 ? -25.894 -5.959 14.062 1.00 90.94 108 GLU A O 1
ATOM 913 N N . PHE A 1 109 ? -24.029 -5.843 12.809 1.00 90.44 109 PHE A N 1
ATOM 914 C CA . PHE A 1 109 ? -23.511 -7.149 13.222 1.00 90.44 109 PHE A CA 1
ATOM 915 C C . PHE A 1 109 ? -23.174 -7.206 14.714 1.00 90.44 109 PHE A C 1
ATOM 917 O O . PHE A 1 109 ? -23.468 -8.209 15.373 1.00 90.44 109 PHE A O 1
ATOM 924 N N . ILE A 1 110 ? -22.599 -6.134 15.265 1.00 91.25 110 ILE A N 1
ATOM 925 C CA . ILE A 1 110 ? -22.282 -6.045 16.696 1.00 91.25 110 ILE A CA 1
ATOM 926 C C . ILE A 1 110 ? -23.570 -6.018 17.524 1.00 91.25 110 ILE A C 1
ATOM 928 O O . ILE A 1 110 ? -23.698 -6.788 18.473 1.00 91.25 110 ILE A O 1
ATOM 932 N N . ASN A 1 111 ? -24.553 -5.202 17.137 1.00 89.56 111 ASN A N 1
ATOM 933 C CA . ASN A 1 111 ? -25.831 -5.103 17.844 1.00 89.56 111 ASN A CA 1
ATOM 934 C C . ASN A 1 111 ? -26.572 -6.446 17.877 1.00 89.56 111 ASN A C 1
ATOM 936 O O . ASN A 1 111 ? -27.050 -6.860 18.932 1.00 89.56 111 ASN A O 1
ATOM 940 N N . ARG A 1 112 ? -26.609 -7.165 16.747 1.00 87.69 112 ARG A N 1
ATOM 941 C CA . ARG A 1 112 ? -27.195 -8.512 16.672 1.00 87.69 112 ARG A CA 1
ATOM 942 C C . ARG A 1 112 ? -26.453 -9.508 17.568 1.00 87.69 112 ARG A C 1
ATOM 944 O O . ARG A 1 112 ? -27.087 -10.295 18.263 1.00 87.69 112 ARG A O 1
ATOM 951 N N . SER A 1 113 ? -25.122 -9.450 17.589 1.00 84.56 113 SER A N 1
ATOM 952 C CA . SER A 1 113 ? -24.298 -10.301 18.460 1.00 84.56 113 SER A CA 1
ATOM 953 C C . SER A 1 113 ? -24.574 -10.048 19.947 1.00 84.56 113 SER A C 1
ATOM 955 O O . SER A 1 113 ? -24.674 -10.999 20.716 1.00 84.56 113 SER A O 1
ATOM 957 N N . ILE A 1 114 ? -24.769 -8.786 20.351 1.00 87.06 114 ILE A N 1
ATOM 958 C CA . ILE A 1 114 ? -25.094 -8.416 21.740 1.00 87.06 114 ILE A CA 1
ATOM 959 C C . ILE A 1 114 ? -26.487 -8.921 22.140 1.00 87.06 114 ILE A C 1
ATOM 961 O O . ILE A 1 114 ? -26.639 -9.467 23.230 1.00 87.06 114 ILE A O 1
ATOM 965 N N . GLN A 1 115 ? -27.491 -8.789 21.268 1.00 83.56 115 GLN A N 1
ATOM 966 C CA . GLN A 1 115 ? -28.845 -9.306 21.524 1.00 83.56 115 GLN A CA 1
ATOM 967 C C . GLN A 1 115 ? -28.839 -10.832 21.695 1.00 83.56 115 GLN A C 1
ATOM 969 O O . GLN A 1 115 ? -29.390 -11.350 22.665 1.00 83.56 115 GLN A O 1
ATOM 974 N N . ASN A 1 116 ? -28.131 -11.544 20.812 1.00 81.19 116 ASN A N 1
ATOM 975 C CA . ASN A 1 116 ? -27.975 -12.996 20.904 1.00 81.19 116 ASN A CA 1
ATOM 976 C C . ASN A 1 116 ? -27.266 -13.422 22.205 1.00 81.19 116 ASN A C 1
ATOM 978 O O . ASN A 1 116 ? -27.658 -14.414 22.815 1.00 81.19 116 ASN A O 1
ATOM 982 N N . ALA A 1 117 ? -26.264 -12.656 22.656 1.00 77.75 117 ALA A N 1
ATOM 983 C CA . ALA A 1 117 ? -25.543 -12.913 23.904 1.00 77.75 117 ALA A CA 1
ATOM 984 C C . ALA A 1 117 ? -26.384 -12.626 25.164 1.00 77.75 117 ALA A C 1
ATOM 986 O O . ALA A 1 117 ? -26.216 -13.294 26.178 1.00 77.75 117 ALA A O 1
ATOM 987 N N . GLN A 1 118 ? -27.316 -11.668 25.118 1.00 69.75 118 GLN A N 1
ATOM 988 C CA . GLN A 1 118 ? -28.226 -11.382 26.237 1.00 69.75 118 GLN A CA 1
ATOM 989 C C . GLN A 1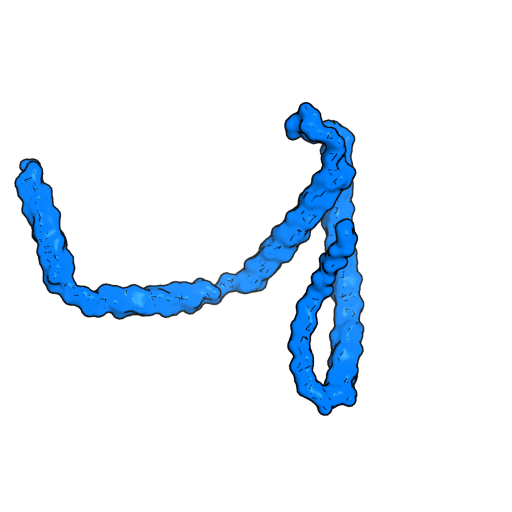 118 ? -29.316 -12.449 26.402 1.00 69.75 118 GLN A C 1
ATOM 991 O O . GLN A 1 118 ? -29.787 -12.677 27.514 1.00 69.75 118 GLN A O 1
ATOM 996 N N . GLN A 1 119 ? -29.695 -13.131 25.317 1.00 65.19 119 GLN A N 1
ATOM 997 C CA . GLN A 1 119 ? -30.654 -14.237 25.354 1.00 65.19 119 GLN A CA 1
ATOM 998 C C . GLN A 1 119 ? -30.043 -15.560 25.865 1.00 65.19 119 GLN A C 1
ATOM 1000 O O . GLN A 1 119 ? -30.792 -16.470 26.217 1.00 65.19 119 GLN A O 1
ATOM 1005 N N . GLN A 1 120 ? -28.710 -15.683 25.908 1.00 51.75 120 GLN A N 1
ATOM 1006 C CA . GLN A 1 120 ? -27.993 -16.897 26.312 1.00 51.75 120 GLN A CA 1
ATOM 1007 C C . GLN A 1 120 ? -27.113 -16.637 27.543 1.00 51.75 120 GLN A C 1
ATOM 1009 O O . GLN A 1 120 ? -25.927 -16.342 27.442 1.00 51.75 120 GLN A O 1
ATOM 1014 N N . THR A 1 121 ? -27.671 -16.801 28.742 1.00 45.31 121 THR A N 1
ATOM 1015 C CA . THR A 1 121 ? -26.890 -16.974 29.976 1.00 45.31 121 THR A CA 1
ATOM 1016 C C . THR A 1 121 ? -26.307 -18.395 30.043 1.00 45.31 121 THR A C 1
ATOM 1018 O O . THR A 1 121 ? -26.820 -19.264 30.742 1.00 45.31 121 THR A O 1
ATOM 1021 N N . ALA A 1 122 ? -25.215 -18.634 29.313 1.00 41.59 122 ALA A N 1
ATOM 1022 C CA . ALA A 1 122 ? -24.283 -19.756 29.490 1.00 41.59 122 ALA A CA 1
ATOM 1023 C C . ALA A 1 122 ? -22.857 -19.286 29.097 1.00 41.59 122 ALA A C 1
ATOM 1025 O O . ALA A 1 122 ? -22.743 -18.352 28.306 1.00 41.59 122 ALA A O 1
ATOM 1026 N N . PRO A 1 123 ? -21.779 -19.820 29.709 1.00 41.22 123 PRO A N 1
ATOM 1027 C CA . PRO A 1 123 ? -20.491 -19.127 29.861 1.00 41.22 123 PRO A CA 1
ATOM 1028 C C . PRO A 1 123 ? -19.756 -18.792 28.544 1.00 41.22 123 PRO A C 1
ATOM 1030 O O . PRO A 1 123 ? -19.981 -19.441 27.527 1.00 41.22 123 PRO A O 1
ATOM 1033 N N . PRO A 1 124 ? -18.867 -17.776 28.564 1.00 46.69 124 PRO A N 1
ATOM 1034 C CA . PRO A 1 124 ? -18.462 -17.029 27.379 1.00 46.69 124 PRO A CA 1
ATOM 1035 C C . PRO A 1 124 ? -17.420 -17.772 26.541 1.00 46.69 124 PRO A C 1
ATOM 1037 O O . PRO A 1 124 ? -16.291 -17.987 26.987 1.00 46.69 124 PRO A O 1
ATOM 1040 N N . GLU A 1 125 ? -17.772 -18.084 25.295 1.00 45.91 125 GLU A N 1
ATOM 1041 C CA . GLU A 1 125 ? -16.792 -18.417 24.266 1.00 45.91 125 GLU A CA 1
ATOM 1042 C C . GLU A 1 125 ? -16.042 -17.151 23.823 1.00 45.91 125 GLU A C 1
ATOM 1044 O O . GLU A 1 125 ? -16.583 -16.052 23.697 1.00 45.91 125 GLU A O 1
ATOM 1049 N N . THR A 1 126 ? -14.734 -17.324 23.685 1.00 46.16 126 THR A N 1
ATOM 1050 C CA . THR A 1 126 ? -13.698 -16.300 23.528 1.00 46.16 126 THR A CA 1
ATOM 1051 C C . THR A 1 126 ? -13.931 -15.404 22.294 1.00 46.16 126 THR A C 1
ATOM 1053 O O . THR A 1 126 ? -14.383 -15.908 21.268 1.00 46.16 126 THR A O 1
ATOM 1056 N N . PRO A 1 127 ? -13.592 -14.094 22.334 1.00 43.56 127 PRO A N 1
ATOM 1057 C CA . PRO A 1 127 ? -13.797 -13.183 21.204 1.00 43.56 127 PRO A CA 1
ATOM 1058 C C . PRO A 1 127 ? -13.156 -13.685 19.900 1.00 43.56 127 PRO A C 1
ATOM 1060 O O . PRO A 1 127 ? -11.938 -13.866 19.820 1.00 43.56 127 PRO A O 1
ATOM 1063 N N . LEU A 1 128 ? -13.994 -13.884 18.879 1.00 49.41 128 LEU A N 1
ATOM 1064 C CA . LEU A 1 128 ? -13.614 -14.321 17.537 1.00 49.41 128 LEU A CA 1
ATOM 1065 C C . LEU A 1 128 ? -12.731 -13.275 16.843 1.00 49.41 128 LEU A C 1
ATOM 1067 O O . LEU A 1 128 ? -13.122 -12.127 16.627 1.00 49.41 128 LEU A O 1
ATOM 1071 N N . GLN A 1 129 ? -11.527 -13.711 16.479 1.00 45.09 129 GLN A N 1
ATOM 1072 C CA . GLN A 1 129 ? -10.639 -13.029 15.543 1.00 45.09 129 GLN A CA 1
ATOM 1073 C C . GLN A 1 129 ? -11.300 -12.942 14.150 1.00 45.09 129 GLN A C 1
ATOM 1075 O O . GLN A 1 129 ? -12.108 -13.810 13.809 1.00 45.09 129 GLN A O 1
ATOM 1080 N N . PRO A 1 130 ? -10.971 -11.925 13.328 1.00 41.56 130 PRO A N 1
ATOM 1081 C CA . PRO A 1 130 ? -11.525 -11.794 11.983 1.00 41.56 130 PRO 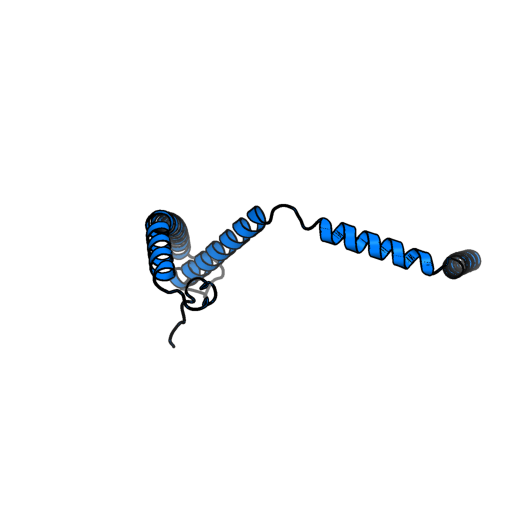A CA 1
ATOM 1082 C C . PRO A 1 130 ? -11.215 -13.028 11.110 1.00 41.56 130 PRO A C 1
ATOM 1084 O O . PRO A 1 130 ? -10.158 -13.644 11.293 1.00 41.56 130 PRO A O 1
ATOM 1087 N N . PRO A 1 131 ? -12.111 -13.389 10.166 1.00 40.06 131 PRO A N 1
ATOM 1088 C CA . PRO A 1 131 ? -12.060 -14.664 9.456 1.00 40.06 131 PRO A CA 1
ATOM 1089 C C . PRO A 1 131 ? -10.709 -14.881 8.769 1.00 40.06 131 PRO A C 1
ATOM 1091 O O . PRO A 1 131 ? -10.315 -14.106 7.896 1.00 40.06 131 PRO A O 1
ATOM 1094 N N . GLN A 1 132 ? -10.003 -15.944 9.158 1.00 34.22 132 GLN A N 1
ATOM 1095 C CA . GLN A 1 132 ? -8.912 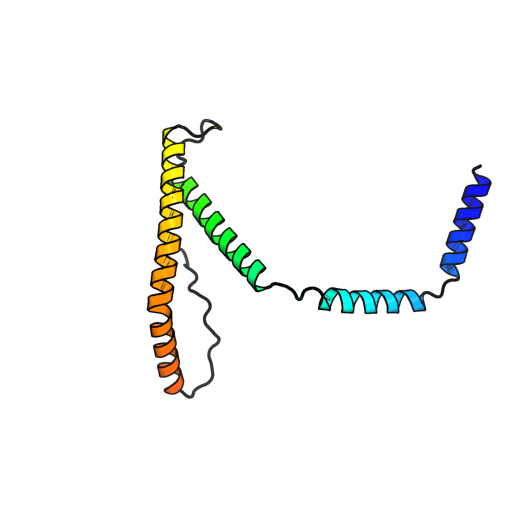-16.485 8.357 1.00 34.22 132 GLN A CA 1
ATOM 1096 C C . GLN A 1 132 ? -9.536 -17.068 7.085 1.00 34.22 132 GLN A C 1
ATOM 1098 O O . GLN A 1 132 ? -10.408 -17.934 7.156 1.00 34.22 132 GLN A O 1
ATOM 1103 N N . VAL A 1 133 ? -9.126 -16.562 5.923 1.00 43.66 133 VAL A N 1
ATOM 1104 C CA . VAL A 1 133 ? -9.439 -17.186 4.636 1.00 43.66 133 VAL A CA 1
ATOM 1105 C C . VAL A 1 133 ? -8.559 -18.428 4.531 1.00 43.66 133 VAL A C 1
ATOM 1107 O O . VAL A 1 133 ? -7.406 -18.338 4.115 1.00 43.66 133 VAL A O 1
ATOM 1110 N N . GLU A 1 134 ? -9.087 -19.570 4.962 1.00 39.59 134 GLU A N 1
ATOM 1111 C CA . GLU A 1 134 ? -8.501 -20.878 4.671 1.00 39.59 134 GLU A CA 1
ATOM 1112 C C . GLU A 1 134 ? -8.606 -21.106 3.153 1.00 39.59 134 GLU A C 1
ATOM 1114 O O . GLU A 1 134 ? -9.700 -21.117 2.582 1.00 39.59 134 GLU A O 1
ATOM 1119 N N . SER A 1 135 ? -7.459 -21.220 2.485 1.00 38.28 135 SER A N 1
ATOM 1120 C CA . SER A 1 135 ? -7.372 -21.559 1.064 1.00 38.28 135 SER A CA 1
ATOM 1121 C C . SER A 1 135 ? -7.537 -23.071 0.896 1.00 38.28 135 SER A C 1
ATOM 1123 O O . SER A 1 135 ? -6.774 -23.813 1.515 1.00 38.28 135 SER A O 1
ATOM 1125 N N . PRO A 1 136 ? -8.454 -23.566 0.050 1.00 53.59 136 PRO A N 1
ATOM 1126 C CA . PRO A 1 136 ? -8.446 -24.965 -0.340 1.00 53.59 136 PRO A CA 1
ATOM 1127 C C . PRO A 1 136 ? -7.523 -25.167 -1.549 1.00 53.59 136 PRO A C 1
ATOM 1129 O O . PRO A 1 136 ? -7.761 -24.562 -2.590 1.00 53.59 136 PRO A O 1
ATOM 1132 N N . GLY A 1 137 ? -6.530 -26.052 -1.394 1.00 37.03 137 GLY A N 1
ATOM 1133 C CA . GLY A 1 137 ? -5.863 -26.784 -2.487 1.00 37.03 137 GLY A CA 1
ATOM 1134 C C . GLY A 1 137 ? -4.863 -26.007 -3.327 1.00 37.03 137 GLY A C 1
ATOM 1135 O O . GLY A 1 137 ? -5.302 -25.337 -4.283 1.00 37.03 137 GLY A O 1
#

pLDDT: mean 77.04, std 19.69, range [34.22, 98.12]

Radius of gyration: 30.0 Å; chains: 1; bounding box: 87×33×66 Å

InterPro domains:
  IPR004217 Tim10-like [PF02953] (46-103)
  IPR035427 Tim10-like domain superfamily [G3DSA:1.10.287.810] (38-125)
  IPR035427 Tim10-like domain superfamily [SSF144122] (48-113)
  IPR050673 Mitochondrial import inner membrane translocase subunit [PTHR13172] (43-126)

Secondary structure (DSSP, 8-state):
-HHHHHHHHHHHHHHHHHS-THHHHHHHHHHHHHHHTT--S-HHHHHHHHHHHHHHHHHHHHHHHHH----SSSSPPHHHHHHHHHHHHHHHHHHHHHHHHHHHHHHHHHHHHHHHHHH--SPPPPPPPSPP-PPP-

Organism: Ornithodoros erraticus (NCBI:txid265619)